Protein AF-A0A285SKN7-F1 (afdb_monomer)

Organism: NCBI:txid538381

pLDDT: mean 84.32, std 14.11, range [48.75, 97.5]

Radius of gyration: 15.81 Å; Cα contacts (8 Å, |Δi|>4): 30; chains: 1; bounding box: 36×37×42 Å

Mean predicted aligned error: 7.0 Å

Secondary structure (DSSP, 8-state):
-PPPPHHHHHHHHHHHHHHHHHHHHHHTTSTTTHHHHHHHHHHHHHHHTT--TTPPPPHHHHHHHHHHHHHHHHHHHHHHHHHHTT-

Sequence (87 aa):
MSRLEPFELEGRLNGLRDTLEIVLVHLMRQAGAEDLRRDLEARLNLADQQEDPGAVPQDAFAVEAAAAREIKLVLERVDAALDARKA

Foldseek 3Di:
DDDDDPVRVVVVVVVVLVVVLVVLLVLVPDPPCVVVVVVLVVLLVVLVVPPDVPDDDDPVSVVSNVVSVSSVVSVVSSVVVNVVVVD

Solvent-accessible surface area (backbone atoms only — not comparable to full-atom values): 5143 Å² total; per-residue (Å²): 130,85,84,72,54,71,68,58,50,50,54,52,53,50,54,51,51,54,51,49,36,57,51,47,51,57,48,64,70,43,91,80,32,62,62,60,52,50,59,56,53,54,52,40,54,67,46,67,77,62,74,54,96,82,68,78,86,50,75,69,59,56,52,55,43,51,50,26,52,50,52,50,60,43,48,56,52,29,52,52,56,53,52,68,71,73,112

Structure (mmCIF, N/CA/C/O backbone):
data_AF-A0A285SKN7-F1
#
_entry.id   AF-A0A285SKN7-F1
#
loop_
_atom_site.group_PDB
_atom_site.id
_atom_site.type_symbol
_atom_site.label_atom_id
_atom_site.label_alt_id
_atom_site.label_comp_id
_atom_site.label_asym_id
_atom_site.label_entity_id
_atom_site.label_seq_id
_atom_site.pdbx_PDB_ins_code
_atom_site.Cartn_x
_atom_site.Cartn_y
_atom_site.Cartn_z
_atom_site.occupancy
_atom_site.B_iso_or_equiv
_atom_site.auth_seq_id
_atom_site.auth_comp_id
_atom_site.auth_asym_id
_atom_site.auth_atom_id
_atom_site.pdbx_PDB_model_num
ATOM 1 N N . MET A 1 1 ? 2.419 -6.241 -26.899 1.00 48.75 1 MET A N 1
ATOM 2 C CA . MET A 1 1 ? 2.153 -5.079 -26.023 1.00 48.75 1 MET A CA 1
ATOM 3 C C . MET A 1 1 ? 3.013 -3.927 -26.507 1.00 48.75 1 MET A C 1
ATOM 5 O O . MET A 1 1 ? 4.177 -4.169 -26.799 1.00 48.75 1 MET A O 1
ATOM 9 N N . SER A 1 2 ? 2.452 -2.724 -26.655 1.00 64.81 2 SER A N 1
ATOM 10 C CA . SER A 1 2 ? 3.252 -1.523 -26.935 1.00 64.81 2 SER A CA 1
ATOM 11 C C . SER A 1 2 ? 4.234 -1.306 -25.785 1.00 64.81 2 SER A C 1
ATOM 13 O O . SER A 1 2 ? 3.824 -1.385 -24.626 1.00 64.81 2 SER A O 1
ATOM 15 N N . ARG A 1 3 ? 5.514 -1.071 -26.090 1.00 77.75 3 ARG A N 1
ATOM 16 C CA . ARG A 1 3 ? 6.499 -0.669 -25.081 1.00 77.75 3 ARG A CA 1
ATOM 17 C C . ARG A 1 3 ? 6.109 0.733 -24.620 1.00 77.75 3 ARG A C 1
ATOM 19 O O . ARG A 1 3 ? 5.993 1.623 -25.453 1.00 77.75 3 ARG A O 1
ATOM 26 N N . LEU A 1 4 ? 5.827 0.894 -23.332 1.00 80.88 4 LEU A N 1
ATOM 27 C CA . LEU A 1 4 ? 5.624 2.218 -22.747 1.00 80.88 4 LEU A CA 1
ATOM 28 C C . LEU A 1 4 ? 6.985 2.894 -22.608 1.00 80.88 4 LEU A C 1
ATOM 30 O O . LEU A 1 4 ? 7.962 2.234 -22.238 1.00 80.88 4 LEU A O 1
ATOM 34 N N . GLU A 1 5 ? 7.040 4.193 -22.886 1.00 91.44 5 GLU A N 1
ATOM 35 C CA . GLU A 1 5 ? 8.230 4.984 -22.592 1.00 91.44 5 GLU A CA 1
ATOM 36 C C . GLU A 1 5 ? 8.434 5.061 -21.069 1.00 91.44 5 GLU A C 1
ATOM 38 O O . GLU A 1 5 ? 7.445 5.144 -20.331 1.00 91.44 5 GLU A O 1
ATOM 43 N N . PRO A 1 6 ? 9.684 5.050 -20.562 1.00 91.75 6 PRO A N 1
ATOM 44 C CA . PRO A 1 6 ? 9.951 5.028 -19.122 1.00 91.75 6 PRO A CA 1
ATOM 45 C C . PRO A 1 6 ? 9.219 6.126 -18.337 1.00 91.75 6 PRO A C 1
ATOM 47 O O . PRO A 1 6 ? 8.635 5.842 -17.295 1.00 91.75 6 PRO A O 1
ATOM 50 N N . PHE A 1 7 ? 9.168 7.348 -18.875 1.00 92.88 7 PHE A N 1
ATOM 51 C CA . PHE A 1 7 ? 8.470 8.474 -18.245 1.00 92.88 7 PHE A CA 1
ATOM 52 C C . PHE A 1 7 ? 6.947 8.303 -18.212 1.00 92.88 7 PHE A C 1
ATOM 54 O O . PHE A 1 7 ? 6.292 8.723 -17.260 1.00 92.88 7 PHE A O 1
ATOM 61 N N . GLU A 1 8 ? 6.365 7.671 -19.233 1.00 93.19 8 GLU A N 1
ATOM 62 C CA . GLU A 1 8 ? 4.931 7.379 -19.246 1.00 93.19 8 GLU A CA 1
ATOM 63 C C . GLU A 1 8 ? 4.596 6.296 -18.215 1.00 93.19 8 GLU A C 1
ATOM 65 O O . GLU A 1 8 ? 3.600 6.401 -17.497 1.00 93.19 8 GLU A O 1
ATOM 70 N N . LEU A 1 9 ? 5.446 5.272 -18.102 1.00 91.44 9 LEU A N 1
ATOM 71 C CA . LEU A 1 9 ? 5.295 4.230 -17.093 1.00 91.44 9 LEU A CA 1
ATOM 72 C C . LEU A 1 9 ? 5.383 4.811 -15.677 1.00 91.44 9 LEU A C 1
ATOM 74 O O . LEU A 1 9 ? 4.516 4.526 -14.854 1.00 91.44 9 LEU A O 1
ATOM 78 N N . GLU A 1 10 ? 6.383 5.651 -15.413 1.00 92.25 10 GLU A N 1
ATOM 79 C CA . GLU A 1 10 ? 6.550 6.334 -14.129 1.00 92.25 10 GLU A CA 1
A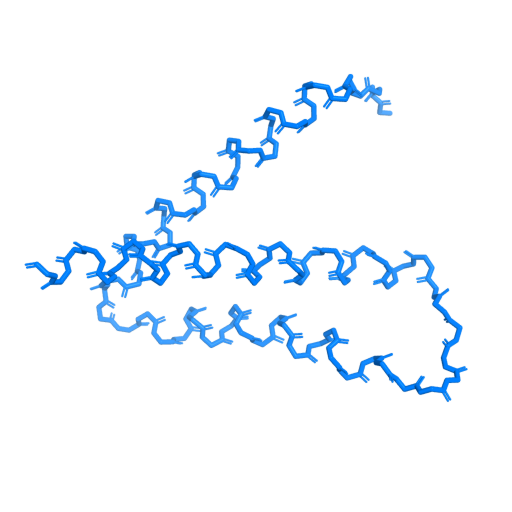TOM 80 C C . GLU A 1 10 ? 5.325 7.190 -13.784 1.00 92.25 10 GLU A C 1
ATOM 82 O O . GLU A 1 10 ? 4.742 7.027 -12.713 1.00 92.25 10 GLU A O 1
ATOM 87 N N . GLY A 1 11 ? 4.865 8.037 -14.713 1.00 95.38 11 GLY A N 1
ATOM 88 C CA . GLY A 1 11 ? 3.683 8.874 -14.501 1.00 95.38 11 GLY A CA 1
ATOM 89 C C . GLY A 1 11 ? 2.425 8.058 -14.185 1.00 95.38 11 GLY A C 1
ATOM 90 O O . GLY A 1 11 ? 1.651 8.418 -13.296 1.00 95.38 11 GLY A O 1
ATOM 91 N N . ARG A 1 12 ? 2.236 6.917 -14.860 1.00 95.12 12 ARG A N 1
ATOM 92 C CA . ARG A 1 12 ? 1.111 6.008 -14.600 1.00 95.12 12 ARG A CA 1
ATOM 93 C C . ARG A 1 12 ? 1.211 5.322 -13.241 1.00 95.12 12 ARG A C 1
ATOM 95 O O . ARG A 1 12 ? 0.195 5.212 -12.558 1.00 95.12 12 ARG A O 1
ATOM 102 N N . LEU A 1 13 ? 2.400 4.866 -12.849 1.00 92.75 13 LEU A N 1
ATOM 103 C CA . LEU A 1 13 ? 2.617 4.244 -11.541 1.00 92.75 13 LEU A CA 1
ATOM 104 C C . LEU A 1 13 ? 2.392 5.251 -10.411 1.00 92.75 13 LEU A C 1
ATOM 106 O O . LEU A 1 13 ? 1.663 4.944 -9.470 1.00 92.75 13 LEU A O 1
ATOM 110 N N . ASN A 1 14 ? 2.916 6.469 -10.552 1.00 94.50 14 ASN A N 1
ATOM 111 C CA . ASN A 1 14 ? 2.708 7.544 -9.584 1.00 94.50 14 ASN A CA 1
ATOM 112 C C . ASN A 1 14 ? 1.219 7.889 -9.441 1.00 94.50 14 ASN A C 1
ATOM 114 O O . ASN A 1 14 ? 0.700 7.903 -8.329 1.00 94.50 14 ASN A O 1
ATOM 118 N N . GLY A 1 15 ? 0.497 8.063 -10.554 1.00 96.88 15 GLY A N 1
ATOM 119 C CA . GLY A 1 15 ? -0.941 8.343 -10.514 1.00 96.88 15 GLY A CA 1
ATOM 120 C C . GLY A 1 15 ? -1.763 7.233 -9.846 1.00 96.88 15 GLY A C 1
ATOM 121 O O . GLY A 1 15 ? -2.693 7.520 -9.088 1.00 96.88 15 GLY A O 1
ATOM 122 N N . LEU A 1 16 ? -1.411 5.962 -10.078 1.00 95.62 16 LEU A N 1
ATOM 123 C CA . LEU A 1 16 ? -2.042 4.828 -9.394 1.00 95.62 16 LEU A CA 1
ATOM 124 C C . LEU A 1 16 ? -1.738 4.832 -7.895 1.00 95.62 16 LEU A C 1
ATOM 126 O O . LEU A 1 16 ? -2.651 4.630 -7.095 1.00 95.62 16 LEU A O 1
ATOM 130 N N . ARG A 1 17 ? -0.485 5.094 -7.519 1.00 95.19 17 ARG A N 1
ATOM 131 C CA . ARG A 1 17 ? -0.049 5.155 -6.124 1.00 95.19 17 ARG A CA 1
ATOM 132 C C . ARG A 1 17 ? -0.772 6.258 -5.354 1.00 95.19 17 ARG A C 1
ATOM 134 O O . ARG A 1 17 ? -1.322 5.985 -4.291 1.00 95.19 17 ARG A O 1
ATOM 141 N N . ASP A 1 18 ? -0.833 7.463 -5.914 1.00 96.38 18 ASP A N 1
ATOM 142 C CA . ASP A 1 18 ? -1.518 8.601 -5.295 1.00 96.38 18 ASP A CA 1
ATOM 143 C C . ASP A 1 18 ? -3.029 8.340 -5.170 1.00 96.38 18 ASP A C 1
ATOM 145 O O . ASP A 1 18 ? -3.636 8.613 -4.133 1.00 96.38 18 ASP A O 1
ATOM 149 N N . THR A 1 19 ? -3.644 7.742 -6.196 1.00 97.50 19 THR A N 1
ATOM 150 C CA . THR A 1 19 ? -5.064 7.357 -6.148 1.00 97.50 19 THR A CA 1
ATOM 151 C C . THR A 1 19 ? -5.325 6.331 -5.044 1.00 97.50 19 THR A C 1
ATOM 153 O O . THR A 1 19 ? -6.278 6.479 -4.276 1.00 97.50 19 THR A O 1
ATOM 156 N N . LEU A 1 20 ? -4.481 5.300 -4.941 1.00 96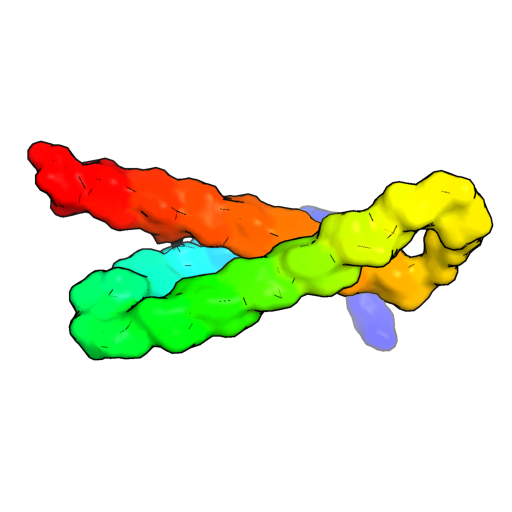.31 20 LEU A N 1
ATOM 157 C CA . LEU A 1 20 ? -4.595 4.271 -3.909 1.00 96.31 20 LEU A CA 1
ATOM 158 C C . LEU A 1 20 ? -4.412 4.853 -2.510 1.00 96.31 20 LEU A C 1
ATOM 160 O O . LEU A 1 20 ? -5.192 4.516 -1.626 1.00 96.31 20 LEU A O 1
ATOM 164 N N . GLU A 1 21 ? -3.450 5.753 -2.311 1.00 96.50 21 GLU A N 1
ATOM 165 C CA . GLU A 1 21 ? -3.261 6.441 -1.032 1.00 96.50 21 GLU A CA 1
ATOM 166 C C . GLU A 1 21 ? -4.535 7.184 -0.609 1.00 96.50 21 GLU A C 1
ATOM 168 O O . GLU A 1 21 ? -5.023 6.987 0.504 1.00 96.50 21 GLU A O 1
ATOM 173 N N . ILE A 1 22 ? -5.128 7.981 -1.505 1.00 96.25 22 ILE A N 1
ATOM 174 C CA . ILE A 1 22 ? -6.362 8.732 -1.222 1.00 96.25 22 ILE A CA 1
ATOM 175 C C .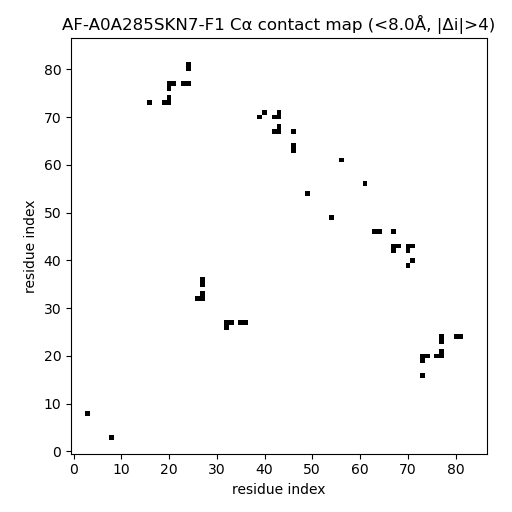 ILE A 1 22 ? -7.503 7.789 -0.822 1.00 96.25 22 ILE A C 1
ATOM 177 O O . ILE A 1 22 ? -8.207 8.042 0.161 1.00 96.25 22 ILE A O 1
ATOM 181 N N . VAL A 1 23 ? -7.687 6.701 -1.576 1.00 97.00 23 VAL A N 1
ATOM 182 C CA . VAL A 1 23 ? -8.736 5.708 -1.316 1.00 97.00 23 VAL A CA 1
ATOM 183 C C . VAL A 1 23 ? -8.498 4.999 0.017 1.00 97.00 23 VAL A C 1
ATOM 185 O O . VAL A 1 23 ? -9.420 4.905 0.825 1.00 97.00 23 VAL A O 1
ATOM 188 N N . LEU A 1 24 ? -7.274 4.547 0.289 1.00 96.38 24 LEU A N 1
ATOM 189 C CA . LEU A 1 24 ? -6.934 3.840 1.523 1.00 96.38 24 LEU A CA 1
ATOM 190 C C . LEU A 1 24 ? -7.069 4.742 2.749 1.00 96.38 24 LEU A C 1
ATOM 192 O O . LEU A 1 24 ? -7.685 4.326 3.725 1.00 96.38 24 LEU A O 1
ATOM 196 N N . VAL A 1 25 ? -6.604 5.993 2.689 1.00 96.19 25 VAL A N 1
ATOM 197 C CA . VAL A 1 25 ? -6.815 6.977 3.767 1.00 96.19 25 VAL A CA 1
ATOM 198 C C . VAL A 1 25 ? -8.306 7.187 4.032 1.00 96.19 25 VAL A C 1
ATOM 200 O O . VAL A 1 25 ? -8.714 7.342 5.183 1.00 96.19 25 VAL A O 1
ATOM 203 N N . HIS A 1 26 ? -9.141 7.214 2.991 1.00 95.06 26 HIS A N 1
ATOM 204 C CA . HIS A 1 26 ? -10.586 7.340 3.164 1.00 95.06 26 HIS A CA 1
ATOM 205 C C . HIS A 1 26 ? -11.193 6.103 3.841 1.00 95.06 26 HIS A C 1
ATOM 207 O O . HIS A 1 26 ? -11.953 6.245 4.800 1.00 95.06 26 HIS A O 1
ATOM 213 N N . LEU A 1 27 ? -10.846 4.905 3.366 1.00 95.06 27 LEU A N 1
ATOM 214 C CA . LEU A 1 27 ? -11.383 3.639 3.867 1.00 95.06 27 LEU A CA 1
ATOM 215 C C . LEU A 1 27 ? -10.907 3.320 5.287 1.00 95.06 27 LEU A C 1
ATOM 217 O O . LEU A 1 27 ? -11.721 2.953 6.125 1.00 95.06 27 LEU A O 1
ATOM 221 N N . MET A 1 28 ? -9.626 3.535 5.598 1.00 93.38 28 MET A N 1
ATOM 222 C CA . MET A 1 28 ? -9.038 3.239 6.913 1.00 93.38 28 MET A CA 1
ATOM 223 C C . MET A 1 28 ? -9.578 4.107 8.057 1.00 93.38 28 MET A C 1
ATOM 225 O O . MET A 1 28 ? -9.293 3.848 9.222 1.00 93.38 28 MET A O 1
ATOM 229 N N . ARG A 1 29 ? -10.376 5.134 7.750 1.00 89.06 29 ARG A N 1
ATOM 230 C CA . ARG A 1 29 ? -11.087 5.949 8.748 1.00 89.06 29 ARG A CA 1
ATOM 231 C C . ARG A 1 29 ? -12.471 5.408 9.093 1.00 89.06 29 ARG A C 1
ATOM 233 O O . ARG A 1 29 ? -13.099 5.920 10.018 1.00 89.06 29 ARG A O 1
ATOM 240 N N . GLN A 1 30 ? -12.976 4.453 8.322 1.00 91.56 30 GLN A N 1
ATOM 241 C CA . GLN A 1 30 ? -14.274 3.839 8.560 1.00 91.56 30 GLN A CA 1
ATOM 242 C C . GLN A 1 30 ? -14.142 2.760 9.642 1.00 91.56 30 GLN A C 1
ATOM 244 O O . GLN A 1 30 ? -13.110 2.102 9.753 1.00 91.56 30 GLN A O 1
ATOM 249 N N . ALA A 1 31 ? -15.188 2.577 10.451 1.00 84.75 31 ALA A N 1
ATOM 250 C CA . ALA A 1 31 ? -15.222 1.479 11.412 1.00 84.75 31 ALA A CA 1
ATOM 251 C C . ALA A 1 31 ? -15.244 0.137 10.658 1.00 84.75 31 ALA A C 1
ATOM 253 O O . ALA A 1 31 ? -16.016 -0.004 9.709 1.00 84.75 31 ALA A O 1
ATOM 254 N N . GLY A 1 32 ? -14.424 -0.834 11.072 1.00 84.31 32 GLY A N 1
ATOM 255 C CA . GLY A 1 32 ? -14.320 -2.133 10.395 1.00 84.31 32 GLY A CA 1
ATOM 256 C C . GLY A 1 32 ? -13.226 -2.216 9.323 1.00 84.31 32 GLY A C 1
ATOM 257 O O . GLY A 1 32 ? -13.177 -3.194 8.580 1.00 84.31 32 GLY A O 1
ATOM 258 N N . ALA A 1 33 ? -12.348 -1.214 9.202 1.00 91.06 33 ALA A N 1
ATOM 259 C CA . ALA A 1 33 ? -11.233 -1.241 8.253 1.00 91.06 33 ALA A CA 1
ATOM 260 C C . ALA A 1 33 ? -10.047 -2.129 8.696 1.00 91.06 33 ALA A C 1
ATOM 262 O O . ALA A 1 33 ? -9.051 -2.240 7.978 1.00 91.06 33 ALA A O 1
ATOM 263 N N . GLU A 1 34 ? -10.133 -2.768 9.862 1.00 90.81 34 GLU A N 1
ATOM 264 C CA . GLU A 1 34 ? -9.101 -3.642 10.422 1.00 90.81 34 GLU A CA 1
ATOM 265 C C . GLU A 1 34 ? -8.824 -4.847 9.515 1.00 90.81 34 GLU A C 1
ATOM 267 O O . GLU A 1 34 ? -7.665 -5.219 9.326 1.00 90.81 34 GLU A O 1
ATOM 272 N N . ASP A 1 35 ? -9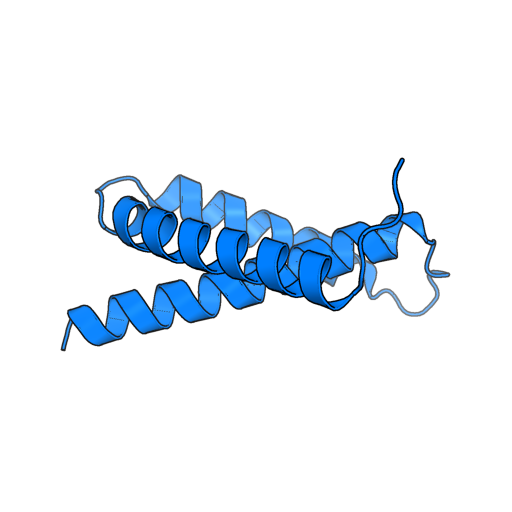.866 -5.413 8.898 1.00 92.56 35 ASP A N 1
ATOM 273 C CA . ASP A 1 35 ? -9.725 -6.524 7.953 1.00 92.56 35 ASP A CA 1
ATOM 274 C C . ASP A 1 35 ? -8.949 -6.092 6.698 1.00 92.56 35 ASP A C 1
ATOM 276 O O . ASP A 1 35 ? -8.040 -6.797 6.266 1.00 92.56 35 ASP A O 1
ATOM 280 N N . LEU A 1 36 ? -9.222 -4.889 6.174 1.00 93.12 36 LEU A N 1
ATOM 281 C CA . LEU A 1 36 ? -8.484 -4.322 5.040 1.00 93.12 36 LEU A CA 1
ATOM 282 C C . LEU A 1 36 ? -7.002 -4.125 5.380 1.00 93.12 36 LEU A C 1
ATOM 284 O O . LEU A 1 36 ? -6.135 -4.472 4.578 1.00 93.12 36 LEU A O 1
ATOM 288 N N . ARG A 1 37 ? -6.698 -3.568 6.560 1.00 93.00 37 ARG A N 1
ATOM 289 C CA . ARG A 1 37 ? -5.305 -3.365 6.982 1.00 93.00 37 ARG A CA 1
ATOM 290 C C . ARG A 1 37 ? -4.578 -4.697 7.141 1.00 93.00 37 ARG A C 1
ATOM 292 O O . ARG A 1 37 ? -3.481 -4.849 6.611 1.00 93.00 37 ARG A O 1
ATOM 299 N N . ARG A 1 38 ? -5.218 -5.675 7.787 1.00 93.81 38 ARG A N 1
ATOM 300 C CA . ARG A 1 38 ? -4.667 -7.022 7.971 1.00 93.81 38 ARG A CA 1
ATOM 301 C C . ARG A 1 38 ? -4.373 -7.707 6.636 1.00 93.81 38 ARG A C 1
ATOM 303 O O . ARG A 1 38 ? -3.315 -8.312 6.486 1.00 93.81 38 ARG A O 1
ATOM 310 N N . ASP A 1 39 ? -5.273 -7.599 5.662 1.00 93.06 39 ASP A N 1
ATOM 311 C CA . ASP A 1 39 ? -5.092 -8.216 4.344 1.00 93.06 39 ASP A CA 1
ATOM 312 C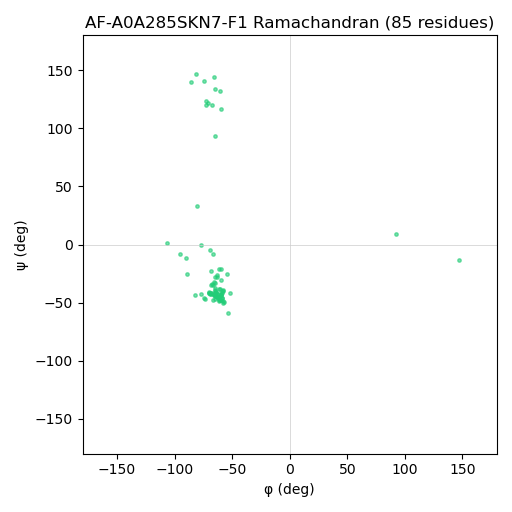 C . ASP A 1 39 ? -3.928 -7.579 3.561 1.00 93.06 39 ASP A C 1
ATOM 314 O O . ASP A 1 39 ? -3.196 -8.279 2.855 1.00 93.06 39 ASP A O 1
ATOM 318 N N . LEU A 1 40 ? -3.712 -6.267 3.713 1.00 92.88 40 LEU A N 1
ATOM 319 C CA . LEU A 1 40 ? -2.560 -5.567 3.136 1.00 92.88 40 LEU A CA 1
ATOM 320 C C . LEU A 1 40 ? -1.246 -5.959 3.831 1.00 92.88 40 LEU A C 1
ATOM 322 O O . LEU A 1 40 ? -0.254 -6.214 3.153 1.00 92.88 40 LEU A O 1
ATOM 326 N N . GLU A 1 41 ? -1.236 -6.073 5.158 1.00 92.62 41 GLU A N 1
ATOM 327 C CA . GLU A 1 41 ? -0.066 -6.519 5.929 1.00 92.62 41 GLU A CA 1
ATOM 328 C C . GLU A 1 41 ? 0.304 -7.981 5.627 1.00 92.62 41 GLU A C 1
ATOM 330 O O . GLU A 1 41 ? 1.482 -8.317 5.500 1.00 92.62 41 GLU A O 1
ATOM 335 N N . ALA A 1 42 ? -0.683 -8.858 5.419 1.00 90.81 42 ALA A N 1
ATOM 336 C CA . ALA A 1 42 ? -0.450 -10.255 5.050 1.00 90.81 42 ALA A CA 1
ATOM 337 C C . ALA A 1 42 ? 0.336 -10.401 3.733 1.00 90.81 42 ALA A C 1
ATOM 339 O O . ALA A 1 42 ? 1.116 -11.342 3.577 1.00 90.81 42 ALA A O 1
ATOM 340 N N . ARG A 1 43 ? 0.183 -9.451 2.799 1.00 87.25 43 ARG A N 1
ATOM 341 C CA . ARG A 1 43 ? 0.954 -9.409 1.544 1.00 87.25 43 ARG A CA 1
ATOM 342 C C . ARG A 1 43 ? 2.435 -9.093 1.763 1.00 87.25 43 ARG A C 1
ATOM 344 O O . ARG A 1 43 ? 3.237 -9.455 0.909 1.00 87.25 43 ARG A O 1
ATOM 351 N N . LEU A 1 44 ? 2.795 -8.453 2.877 1.00 85.81 44 LEU A N 1
ATOM 352 C CA . LEU A 1 44 ? 4.185 -8.141 3.222 1.00 85.81 44 LEU A CA 1
ATOM 353 C C . LEU A 1 44 ? 4.913 -9.381 3.754 1.00 85.81 44 LEU A C 1
ATOM 355 O O . LEU A 1 44 ? 6.023 -9.680 3.327 1.00 85.81 44 LEU A O 1
ATOM 359 N N . ASN A 1 45 ? 4.241 -10.161 4.606 1.00 73.75 45 ASN A N 1
ATOM 360 C CA . ASN A 1 45 ? 4.811 -11.361 5.232 1.00 73.75 45 ASN A CA 1
ATOM 361 C C . ASN A 1 45 ? 5.188 -12.457 4.223 1.00 73.75 45 ASN A C 1
ATOM 363 O O . ASN A 1 45 ? 6.102 -13.241 4.474 1.00 73.75 45 ASN A O 1
ATOM 367 N N . LEU A 1 46 ? 4.500 -12.517 3.076 1.00 66.69 46 LEU A N 1
ATOM 368 C CA . LEU A 1 46 ? 4.834 -13.453 2.000 1.00 66.69 46 LEU A CA 1
ATOM 369 C C . LEU A 1 46 ? 6.225 -13.192 1.401 1.00 66.69 46 LEU A C 1
ATOM 371 O O . LEU A 1 46 ? 6.817 -14.129 0.874 1.00 66.69 46 LEU A O 1
ATOM 375 N N . ALA A 1 47 ? 6.740 -11.959 1.470 1.00 61.62 47 ALA A N 1
ATOM 376 C CA . ALA A 1 47 ? 8.077 -11.621 0.987 1.00 61.62 47 ALA A CA 1
ATOM 377 C C . ALA A 1 47 ? 9.168 -11.966 2.019 1.00 61.62 47 ALA A C 1
ATOM 379 O O . ALA A 1 47 ? 10.169 -12.573 1.650 1.00 61.62 47 ALA A O 1
ATOM 380 N N . ASP A 1 48 ? 8.946 -11.664 3.303 1.00 60.16 48 ASP A N 1
ATOM 381 C CA . ASP A 1 48 ? 9.938 -11.880 4.375 1.00 60.16 48 ASP A CA 1
ATOM 382 C C . ASP A 1 48 ? 10.247 -13.370 4.615 1.00 60.16 48 ASP A C 1
ATOM 384 O O . ASP A 1 48 ? 11.375 -13.740 4.930 1.00 60.16 48 ASP A O 1
ATOM 388 N N . GLN A 1 49 ? 9.267 -14.261 4.420 1.00 59.09 49 GLN A N 1
ATOM 389 C CA . GLN A 1 49 ? 9.460 -15.712 4.579 1.00 59.09 49 GLN A CA 1
ATOM 390 C C . GLN A 1 49 ? 10.349 -16.351 3.495 1.00 59.09 49 GLN A C 1
ATOM 392 O O . GLN A 1 49 ? 10.626 -17.547 3.567 1.00 59.09 49 GLN A O 1
ATOM 397 N N . GLN A 1 50 ? 10.776 -15.585 2.488 1.00 56.38 50 GLN A N 1
ATOM 398 C CA . GLN A 1 50 ? 11.547 -16.080 1.345 1.00 56.38 50 GLN A CA 1
ATOM 399 C C . GLN A 1 50 ? 13.029 -15.670 1.376 1.00 56.38 50 GLN A C 1
ATOM 401 O O . GLN A 1 50 ? 13.778 -16.050 0.478 1.00 56.38 50 GLN A O 1
ATOM 406 N N . GLU A 1 51 ? 13.484 -14.956 2.412 1.00 56.81 51 GLU A N 1
ATOM 407 C CA . GLU A 1 51 ? 14.897 -14.590 2.621 1.00 56.81 51 GLU A CA 1
ATOM 408 C C . GLU A 1 51 ? 15.743 -15.732 3.242 1.00 56.81 51 GLU A C 1
ATOM 410 O O . GLU A 1 51 ? 16.671 -15.486 4.012 1.00 56.81 51 GLU A O 1
ATOM 415 N N . ASP A 1 52 ? 15.440 -17.000 2.933 1.00 61.84 52 ASP A N 1
ATOM 416 C CA . ASP A 1 52 ? 16.212 -18.151 3.426 1.00 61.84 52 ASP A CA 1
ATOM 417 C C . ASP A 1 52 ? 17.579 -18.223 2.698 1.00 61.84 52 ASP A C 1
ATOM 419 O O . ASP A 1 52 ? 17.610 -18.309 1.459 1.00 61.84 52 ASP A O 1
ATOM 423 N N . PRO A 1 53 ? 18.727 -18.155 3.407 1.00 55.34 53 PRO A N 1
ATOM 424 C CA . P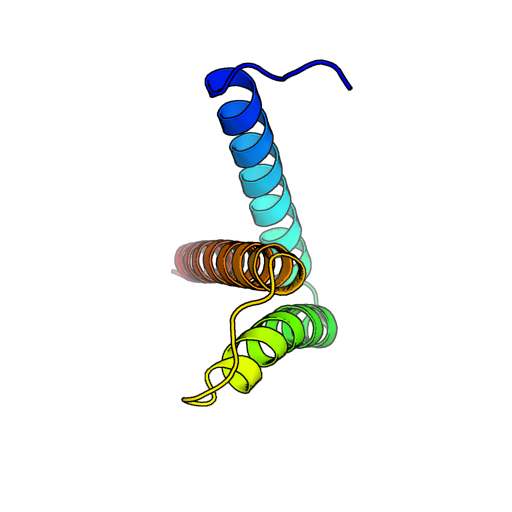RO A 1 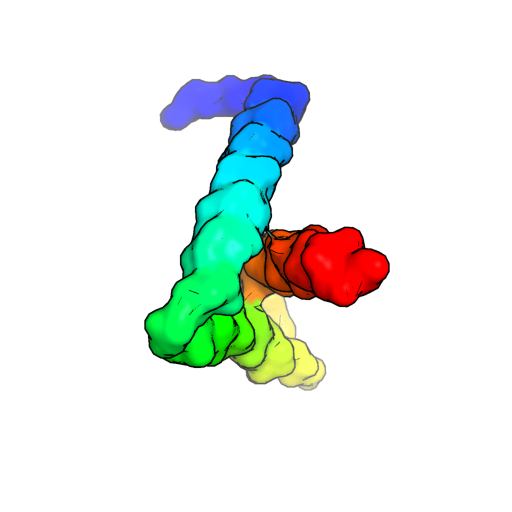53 ? 20.057 -18.135 2.798 1.00 55.34 53 PRO A CA 1
ATOM 425 C C . PRO A 1 53 ? 20.363 -19.448 2.060 1.00 55.34 53 PRO A C 1
ATOM 427 O O . PRO A 1 53 ? 20.877 -20.411 2.623 1.00 55.34 53 PRO A O 1
ATOM 430 N N . GLY A 1 54 ? 20.069 -19.471 0.759 1.00 60.97 54 GLY A N 1
ATOM 431 C CA . GLY A 1 54 ? 20.282 -20.626 -0.118 1.00 60.97 54 GLY A CA 1
ATOM 432 C C . GLY A 1 54 ? 19.247 -20.770 -1.234 1.00 60.97 54 GLY A C 1
ATOM 433 O O . GLY A 1 54 ? 19.484 -21.517 -2.185 1.00 60.97 54 GLY A O 1
ATOM 434 N N . ALA A 1 55 ? 18.126 -20.047 -1.164 1.00 61.12 55 ALA A N 1
ATOM 435 C CA . ALA A 1 55 ? 17.142 -20.020 -2.239 1.00 61.12 55 ALA A CA 1
ATOM 436 C C . ALA A 1 55 ? 17.672 -19.218 -3.443 1.00 61.12 55 ALA A C 1
ATOM 438 O O . ALA A 1 55 ? 18.040 -18.050 -3.326 1.00 61.12 55 ALA A O 1
ATOM 439 N N . VAL A 1 56 ? 17.719 -19.844 -4.623 1.00 58.16 56 VAL A N 1
ATOM 440 C CA . VAL A 1 56 ? 18.017 -19.141 -5.879 1.00 58.16 56 VAL A CA 1
ATOM 441 C C . VAL A 1 56 ? 16.803 -18.271 -6.222 1.00 58.16 56 VAL A C 1
ATOM 443 O O . VAL A 1 56 ? 15.713 -18.831 -6.372 1.00 58.16 56 VAL A O 1
ATOM 446 N N . PRO A 1 57 ? 16.951 -16.940 -6.368 1.00 55.53 57 PRO A N 1
ATOM 447 C CA . PRO A 1 57 ? 15.842 -16.079 -6.759 1.00 55.53 57 PRO A CA 1
ATOM 448 C C . PRO A 1 57 ? 15.314 -16.537 -8.120 1.00 55.53 57 PRO A C 1
ATOM 450 O O . PRO A 1 57 ? 16.051 -16.522 -9.105 1.00 55.53 57 PRO A O 1
ATOM 453 N N . GLN A 1 58 ? 14.060 -16.983 -8.189 1.00 60.25 58 GLN A N 1
ATOM 454 C CA . GLN A 1 58 ? 13.398 -17.174 -9.481 1.00 60.25 58 GLN A CA 1
ATOM 455 C C . GLN A 1 58 ? 12.782 -15.839 -9.898 1.00 60.25 58 GLN A C 1
ATOM 457 O O . GLN A 1 58 ? 12.199 -15.149 -9.065 1.00 60.25 58 GLN A O 1
ATOM 462 N N . ASP A 1 59 ? 12.872 -15.495 -11.184 1.00 59.25 59 ASP A N 1
ATOM 463 C CA . ASP A 1 59 ? 12.350 -14.232 -11.734 1.00 59.25 59 ASP A CA 1
ATOM 464 C C . ASP A 1 59 ? 10.864 -14.002 -11.433 1.00 59.25 59 ASP A C 1
ATOM 466 O O . ASP A 1 59 ? 10.429 -12.854 -11.364 1.00 59.25 59 ASP A O 1
ATOM 470 N N . ALA A 1 60 ? 10.099 -15.081 -11.221 1.00 61.59 60 ALA A N 1
ATOM 471 C CA . ALA A 1 60 ? 8.733 -15.004 -10.719 1.00 61.59 60 ALA A CA 1
ATOM 472 C C . ALA A 1 60 ? 8.702 -14.187 -9.416 1.00 61.59 60 ALA A C 1
ATOM 474 O O . ALA A 1 60 ? 8.166 -13.087 -9.434 1.00 61.59 60 ALA A O 1
ATOM 475 N N . PHE A 1 61 ? 9.444 -14.621 -8.388 1.00 66.38 61 PHE A N 1
ATOM 476 C CA . PHE A 1 61 ? 9.502 -14.019 -7.046 1.00 66.38 61 PHE A CA 1
ATOM 477 C C . PHE A 1 61 ? 10.006 -12.571 -7.006 1.00 66.38 61 PHE A C 1
ATOM 479 O O . PHE A 1 61 ? 9.730 -11.837 -6.053 1.00 66.38 61 PHE A O 1
ATOM 486 N N . ALA A 1 62 ? 10.728 -12.120 -8.037 1.00 74.06 62 ALA A N 1
ATOM 487 C CA . ALA A 1 62 ? 11.146 -10.725 -8.145 1.00 74.06 62 ALA A CA 1
ATOM 488 C C . ALA A 1 62 ? 9.941 -9.778 -8.298 1.00 74.06 62 ALA A C 1
ATOM 490 O O . ALA A 1 62 ? 9.976 -8.651 -7.788 1.00 74.06 62 ALA A O 1
ATOM 491 N N . VAL A 1 63 ? 8.871 -10.238 -8.957 1.00 79.88 63 VAL A N 1
ATOM 492 C CA . VAL A 1 63 ? 7.638 -9.471 -9.161 1.00 79.88 63 VAL A CA 1
ATOM 493 C C . VAL A 1 63 ? 6.842 -9.374 -7.863 1.00 79.88 63 VAL A C 1
ATOM 495 O O . VAL A 1 63 ? 6.448 -8.268 -7.489 1.00 79.88 63 VAL A O 1
ATOM 498 N N . GLU A 1 64 ? 6.644 -10.475 -7.131 1.00 81.88 64 GLU A N 1
ATOM 499 C CA . GLU A 1 64 ? 5.927 -10.437 -5.850 1.00 81.88 64 GLU A CA 1
ATOM 500 C C . GLU A 1 64 ? 6.684 -9.620 -4.801 1.00 81.88 64 GLU A C 1
ATOM 502 O O . GLU A 1 64 ? 6.066 -8.825 -4.094 1.00 81.88 64 GLU A O 1
ATOM 507 N N . ALA A 1 65 ? 8.015 -9.731 -4.738 1.00 82.50 65 ALA A N 1
ATOM 508 C CA . ALA A 1 65 ? 8.816 -8.922 -3.823 1.00 82.50 65 ALA A CA 1
ATOM 509 C C . ALA A 1 65 ? 8.744 -7.423 -4.166 1.00 82.50 65 ALA A C 1
ATOM 511 O O . ALA A 1 65 ? 8.672 -6.577 -3.272 1.00 82.50 65 ALA A O 1
ATOM 512 N N . ALA A 1 66 ? 8.738 -7.068 -5.457 1.00 85.44 66 ALA A N 1
ATOM 513 C CA . ALA A 1 66 ? 8.539 -5.686 -5.889 1.00 85.44 66 ALA A CA 1
ATOM 514 C C . ALA A 1 66 ? 7.141 -5.170 -5.517 1.00 85.44 66 ALA A C 1
ATOM 516 O O . ALA A 1 66 ? 7.022 -4.056 -5.008 1.00 85.44 66 ALA A O 1
ATOM 517 N N . ALA A 1 67 ? 6.106 -5.993 -5.695 1.00 87.44 67 ALA A N 1
ATOM 518 C CA . ALA A 1 67 ? 4.745 -5.652 -5.301 1.00 87.44 67 ALA A CA 1
ATOM 519 C C . ALA A 1 67 ? 4.610 -5.471 -3.779 1.00 87.44 67 ALA A C 1
ATOM 521 O O . ALA A 1 67 ? 4.011 -4.495 -3.337 1.00 87.44 67 ALA A O 1
ATOM 522 N N . ALA A 1 68 ? 5.200 -6.358 -2.971 1.00 90.25 68 ALA A N 1
ATOM 523 C CA . ALA A 1 68 ? 5.186 -6.250 -1.512 1.00 90.25 68 ALA A CA 1
ATOM 524 C C . ALA A 1 68 ? 5.883 -4.969 -1.026 1.00 90.25 68 ALA A C 1
ATOM 526 O O . ALA A 1 68 ? 5.346 -4.258 -0.174 1.00 90.25 68 ALA A O 1
ATOM 527 N N . ARG A 1 69 ? 7.036 -4.615 -1.615 1.00 89.69 69 ARG A N 1
ATOM 528 C CA . ARG A 1 69 ? 7.712 -3.338 -1.330 1.00 89.69 69 ARG A CA 1
ATOM 529 C C . ARG A 1 69 ? 6.831 -2.137 -1.660 1.00 89.69 69 ARG A C 1
ATOM 531 O O . ARG A 1 69 ? 6.762 -1.213 -0.856 1.00 89.69 69 ARG A O 1
ATOM 538 N N . GLU A 1 70 ? 6.137 -2.156 -2.796 1.00 92.94 70 GLU A N 1
ATOM 539 C CA . GLU A 1 70 ? 5.238 -1.059 -3.163 1.00 92.94 70 GLU A CA 1
ATOM 540 C C . GLU A 1 70 ? 4.051 -0.949 -2.193 1.00 92.94 70 GLU A C 1
ATOM 542 O O . GLU A 1 70 ? 3.723 0.150 -1.753 1.00 92.94 70 GLU A O 1
ATOM 547 N N . ILE A 1 71 ? 3.458 -2.075 -1.775 1.00 93.81 71 ILE A N 1
ATOM 548 C CA . ILE A 1 71 ? 2.386 -2.087 -0.763 1.00 93.81 71 ILE A CA 1
ATOM 549 C C . ILE A 1 71 ? 2.879 -1.472 0.551 1.00 93.81 71 ILE A C 1
ATOM 551 O O . ILE A 1 71 ? 2.196 -0.617 1.115 1.00 93.81 71 ILE A O 1
ATOM 555 N N . LYS A 1 72 ? 4.077 -1.849 1.017 1.00 94.06 72 LYS A N 1
ATOM 556 C CA . LYS A 1 72 ? 4.684 -1.277 2.228 1.00 94.06 72 LYS A CA 1
ATOM 557 C C . LYS A 1 72 ? 4.837 0.241 2.113 1.00 94.06 72 LYS A C 1
ATOM 559 O O . LYS A 1 72 ? 4.399 0.976 2.992 1.00 94.06 72 LYS A O 1
ATOM 564 N N . LEU A 1 73 ? 5.390 0.708 0.997 1.00 94.44 73 LEU A N 1
ATOM 565 C CA . LEU A 1 73 ? 5.605 2.127 0.719 1.00 94.44 73 LEU A CA 1
ATOM 566 C C . LEU A 1 73 ? 4.301 2.938 0.592 1.00 94.44 73 LEU A C 1
ATOM 568 O O . LEU A 1 73 ? 4.301 4.151 0.822 1.00 94.44 73 LEU A O 1
ATOM 572 N N . VAL A 1 74 ? 3.199 2.308 0.180 1.00 95.88 74 VAL A N 1
ATOM 573 C CA . VAL A 1 74 ? 1.865 2.924 0.190 1.00 95.88 74 VAL A CA 1
ATOM 574 C C . VAL A 1 74 ? 1.325 3.000 1.617 1.00 95.88 74 VAL A C 1
ATOM 576 O O . VAL A 1 74 ? 0.858 4.064 2.016 1.00 95.88 74 VAL A O 1
ATOM 579 N N . LEU A 1 75 ? 1.425 1.920 2.399 1.00 95.56 75 LEU A N 1
ATOM 580 C CA . LEU A 1 75 ? 0.966 1.894 3.793 1.00 95.56 75 LEU A CA 1
ATOM 581 C C . LEU A 1 75 ? 1.674 2.943 4.657 1.00 95.56 75 LEU A C 1
ATOM 583 O O . LEU A 1 75 ? 1.006 3.666 5.387 1.00 95.56 75 LEU A O 1
ATOM 587 N N . GLU A 1 76 ? 2.991 3.104 4.507 1.00 95.50 76 GLU A N 1
ATOM 588 C CA . GLU A 1 76 ? 3.761 4.134 5.220 1.00 95.50 76 GLU A CA 1
ATOM 589 C C . GLU A 1 76 ? 3.245 5.556 4.927 1.00 95.50 76 GLU A C 1
ATOM 591 O O . GLU A 1 76 ? 3.143 6.390 5.830 1.00 95.50 76 GLU A O 1
ATOM 596 N N . ARG A 1 77 ? 2.867 5.840 3.672 1.00 96.00 77 ARG A N 1
ATOM 597 C CA . ARG A 1 77 ? 2.279 7.136 3.286 1.00 96.00 77 ARG A CA 1
ATOM 598 C C . ARG A 1 77 ? 0.875 7.315 3.854 1.00 96.00 77 ARG A C 1
ATOM 600 O O . ARG A 1 77 ? 0.554 8.394 4.346 1.00 96.00 77 ARG A O 1
ATOM 607 N N . VAL A 1 78 ? 0.061 6.260 3.823 1.00 96.12 78 VAL A N 1
ATOM 608 C CA . VAL A 1 78 ? -1.285 6.261 4.411 1.00 96.12 78 VAL A CA 1
ATOM 609 C C . VAL A 1 78 ? -1.215 6.525 5.915 1.00 96.12 78 VAL A C 1
ATOM 611 O O . VAL A 1 78 ? -1.939 7.392 6.401 1.00 96.12 78 VAL A O 1
AT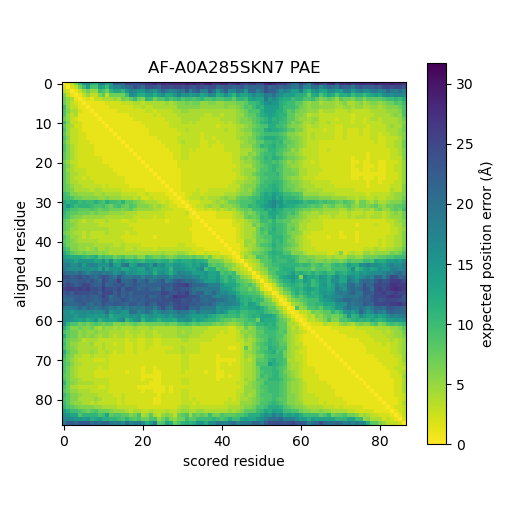OM 614 N N . ASP A 1 79 ? -0.319 5.851 6.638 1.00 95.25 79 ASP A N 1
ATOM 615 C CA . ASP A 1 79 ? -0.117 6.048 8.077 1.00 95.25 79 ASP A CA 1
ATOM 616 C C . ASP A 1 79 ? 0.284 7.503 8.379 1.00 95.25 79 ASP A C 1
ATOM 618 O O . ASP A 1 79 ? -0.361 8.169 9.193 1.00 95.25 79 ASP A O 1
ATOM 622 N N . ALA A 1 80 ? 1.258 8.051 7.642 1.00 95.94 80 ALA A N 1
ATOM 623 C CA . ALA A 1 80 ? 1.669 9.449 7.783 1.00 95.94 80 ALA A CA 1
ATOM 624 C C . ALA A 1 80 ? 0.515 10.438 7.520 1.00 95.94 80 ALA A C 1
ATOM 626 O O . ALA A 1 80 ? 0.339 11.414 8.255 1.00 95.94 80 ALA A O 1
ATOM 627 N N . ALA A 1 81 ? -0.301 10.189 6.492 1.00 94.25 81 ALA A N 1
ATOM 628 C CA . ALA A 1 81 ? -1.452 11.024 6.155 1.00 94.25 81 ALA A CA 1
ATOM 629 C C . ALA A 1 81 ? -2.577 10.940 7.200 1.00 94.25 81 ALA A C 1
ATOM 631 O O . ALA A 1 81 ? -3.268 11.935 7.446 1.00 94.25 81 ALA A O 1
ATOM 632 N N . LEU A 1 82 ? -2.782 9.770 7.810 1.00 93.25 82 LEU A N 1
ATOM 633 C CA . LEU A 1 82 ? -3.735 9.589 8.903 1.00 93.25 82 LEU A CA 1
ATOM 634 C C . LEU A 1 82 ? -3.268 10.318 10.164 1.00 93.25 82 LEU A C 1
ATOM 636 O O . LEU A 1 82 ? -4.085 10.969 10.814 1.00 93.25 82 LEU A O 1
ATOM 640 N N . ASP A 1 83 ? -1.978 10.256 10.487 1.00 93.88 83 ASP A N 1
ATOM 641 C CA . ASP A 1 83 ? -1.414 10.910 11.668 1.00 93.88 83 ASP A CA 1
ATOM 642 C C . ASP A 1 83 ? -1.405 12.436 11.546 1.00 93.88 83 ASP A C 1
ATOM 644 O O . ASP A 1 83 ? -1.848 13.124 12.467 1.00 93.88 83 ASP A O 1
ATOM 648 N N . ALA A 1 84 ? -1.035 12.977 10.381 1.00 91.25 84 ALA A N 1
ATOM 649 C CA . ALA A 1 84 ? -1.070 14.418 10.114 1.00 91.25 84 ALA A CA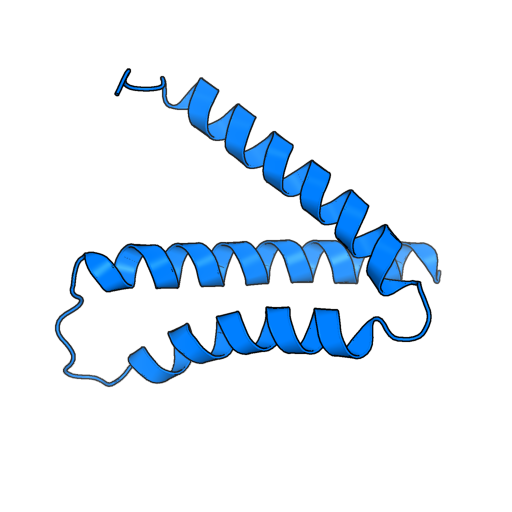 1
ATOM 650 C C . ALA A 1 84 ? -2.475 15.038 10.243 1.00 91.25 84 ALA A C 1
ATOM 652 O O . ALA A 1 84 ? -2.600 16.246 10.408 1.00 91.25 84 ALA A O 1
ATOM 653 N N . ARG A 1 85 ? -3.539 14.228 10.151 1.00 83.62 85 ARG A N 1
ATOM 654 C CA . ARG A 1 85 ? -4.939 14.668 10.280 1.00 83.62 85 ARG A CA 1
ATOM 655 C C . ARG A 1 85 ? -5.514 14.505 11.690 1.00 83.62 85 ARG A C 1
ATOM 657 O O . ARG A 1 85 ? -6.648 14.924 11.913 1.00 83.62 85 ARG A O 1
ATOM 664 N N . LYS A 1 86 ? -4.789 13.843 12.599 1.00 74.75 86 LYS A N 1
ATOM 665 C CA . LYS A 1 86 ? -5.149 13.722 14.024 1.00 74.75 86 LYS A CA 1
ATOM 666 C C . LYS A 1 86 ? -4.582 14.876 14.863 1.00 74.75 86 LYS A C 1
ATOM 668 O O . LYS A 1 86 ? -5.126 15.130 15.935 1.00 74.75 86 LYS A O 1
ATOM 673 N N . ALA A 1 87 ? -3.491 15.496 14.403 1.00 60.00 87 ALA A N 1
ATOM 674 C CA . ALA A 1 87 ? -2.869 16.687 14.990 1.00 60.00 87 ALA A CA 1
ATOM 675 C C . ALA A 1 87 ? -3.685 17.956 14.702 1.00 60.00 87 ALA A C 1
ATOM 677 O O . ALA A 1 87 ? -3.688 18.845 15.583 1.00 60.00 87 ALA A O 1
#

Nearest PDB structures (foldseek):
  1m62-assembly1_A  TM=4.180E-01  e=8.885E+00  Homo sapiens